Protein AF-A0A5J6PTX8-F1 (afdb_monomer_lite)

pLDDT: mean 70.98, std 15.05, range [33.78, 93.31]

Radius of gyration: 15.82 Å; chains: 1; bounding box: 38×24×43 Å

Sequence (137 aa):
MKTLNKEIWNLMNSYSLRLKKNFEIYSVLPFREEEKSYINNIEYCNQGISIILKEELLNEKDIDLFDITLEYKKHEKNKIYIHEIGILSSDGVVYLEFSELIVLEKEFLRFISLFLDEAIRLYEKNVYLYLKSSLIN

Foldseek 3Di:
DVVVVVLVVVLVVVLLVVCVVVFVWPDKDWPDDFDFDQDPNKTKTKTKIWTWGDDPDDDDDDTKIWMWIWIWIDDPDFKIWTQKTFIAIPVGWTQDMDGGDIDGNVCVSVVSNVRSVNSVVCVVVVNTDPPPPPPPD

Organism: NCBI:txid640030

Secondary structure (DSSP, 8-state):
-HHHHHHHHHHHHHHHHHHHHHS-EEEEEEEEEEEEEEETTEEEEEEEEEEEEE--SSSS--EEEEEEEEEEEEETTTEEEEEEEEEEETT--EEEEEEEEEEEHHHHHHHHHHHHHHHHHHHTTT-----------

Structure (mmCIF, N/CA/C/O backbone):
data_AF-A0A5J6PTX8-F1
#
_entry.id   AF-A0A5J6PTX8-F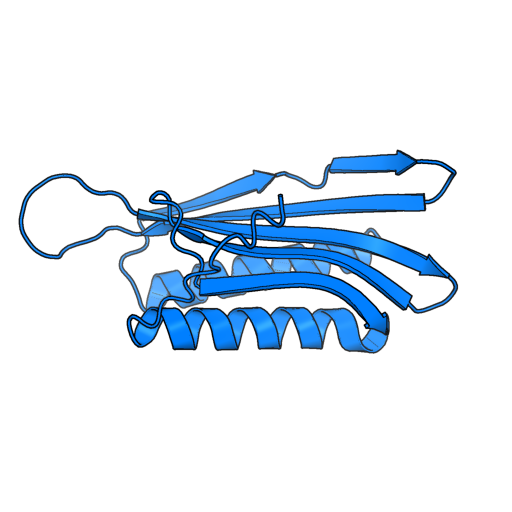1
#
loop_
_atom_site.group_PDB
_atom_site.id
_atom_site.type_symbol
_atom_site.label_atom_id
_atom_site.label_alt_id
_atom_site.label_comp_id
_atom_site.label_asym_id
_atom_site.label_entity_id
_atom_site.label_seq_id
_atom_site.pdbx_PDB_ins_code
_atom_site.Cartn_x
_atom_site.Cartn_y
_atom_site.Cartn_z
_atom_site.occupancy
_atom_site.B_iso_or_equiv
_atom_site.auth_seq_id
_atom_site.auth_comp_id
_atom_site.auth_asym_id
_atom_site.auth_atom_id
_atom_site.pdbx_PDB_model_num
ATOM 1 N N . MET A 1 1 ? 15.335 -1.950 -8.463 1.00 69.00 1 MET A N 1
ATOM 2 C CA . MET A 1 1 ? 14.175 -2.398 -7.669 1.00 69.00 1 MET A CA 1
ATOM 3 C C . MET A 1 1 ? 14.481 -2.551 -6.188 1.00 69.00 1 MET A C 1
ATOM 5 O O . MET A 1 1 ? 13.714 -2.001 -5.427 1.00 69.00 1 MET A O 1
ATOM 9 N N . LYS A 1 2 ? 15.612 -3.134 -5.745 1.00 65.88 2 LYS A N 1
ATOM 10 C CA . LYS A 1 2 ? 15.955 -3.220 -4.299 1.00 65.88 2 LYS A CA 1
ATOM 11 C C . LYS A 1 2 ? 15.762 -1.917 -3.495 1.00 65.88 2 LYS A C 1
ATOM 13 O O . LYS A 1 2 ? 15.187 -1.963 -2.416 1.00 65.88 2 LYS A O 1
ATOM 18 N N . THR A 1 3 ? 16.210 -0.769 -4.015 1.00 81.88 3 THR A N 1
ATOM 19 C CA . THR A 1 3 ? 16.000 0.537 -3.357 1.00 81.88 3 THR A CA 1
ATOM 20 C C . THR A 1 3 ? 14.516 0.892 -3.264 1.00 81.88 3 THR A C 1
ATOM 22 O O . THR A 1 3 ? 14.027 1.149 -2.173 1.00 81.88 3 THR A O 1
ATOM 25 N N . LEU A 1 4 ? 13.795 0.804 -4.384 1.00 81.75 4 LEU A N 1
ATOM 26 C CA . LEU A 1 4 ? 12.368 1.109 -4.463 1.00 81.75 4 LEU A CA 1
ATOM 27 C C . LEU A 1 4 ? 11.522 0.207 -3.549 1.00 81.75 4 LEU A C 1
ATOM 29 O O . LEU A 1 4 ? 10.661 0.682 -2.825 1.00 81.75 4 LEU A O 1
ATOM 33 N N . ASN A 1 5 ? 11.800 -1.092 -3.538 1.00 78.69 5 ASN A N 1
ATOM 34 C CA . ASN A 1 5 ? 11.072 -2.065 -2.728 1.00 78.69 5 ASN A CA 1
ATOM 35 C C . ASN A 1 5 ? 11.267 -1.792 -1.226 1.00 78.69 5 ASN A C 1
ATOM 37 O O . ASN A 1 5 ? 10.334 -1.938 -0.440 1.00 78.69 5 ASN A O 1
ATOM 41 N N . LYS A 1 6 ? 12.465 -1.339 -0.825 1.00 82.62 6 LYS A N 1
ATOM 42 C CA . LYS A 1 6 ? 12.737 -0.878 0.542 1.00 82.62 6 LYS A CA 1
ATOM 43 C C . LYS A 1 6 ? 11.997 0.423 0.867 1.00 82.62 6 LYS A C 1
ATOM 45 O O . LYS A 1 6 ? 11.535 0.593 1.990 1.00 82.62 6 LYS A O 1
ATOM 50 N N . GLU A 1 7 ? 11.893 1.345 -0.088 1.00 87.06 7 GLU A N 1
ATOM 51 C CA . GLU A 1 7 ? 11.143 2.597 0.082 1.00 87.06 7 GLU A CA 1
ATOM 52 C C . GLU A 1 7 ? 9.646 2.339 0.275 1.00 87.06 7 GLU A C 1
ATOM 54 O O . GLU A 1 7 ? 9.054 2.922 1.179 1.00 87.06 7 GLU A O 1
ATOM 59 N N . ILE A 1 8 ? 9.058 1.422 -0.496 1.00 83.75 8 ILE A N 1
ATOM 60 C CA . ILE A 1 8 ? 7.656 1.007 -0.333 1.00 83.75 8 ILE A CA 1
ATOM 61 C C . ILE A 1 8 ? 7.446 0.330 1.019 1.00 83.75 8 ILE A C 1
ATOM 63 O O . ILE A 1 8 ? 6.518 0.691 1.736 1.00 83.75 8 ILE A O 1
ATOM 67 N N . TRP A 1 9 ? 8.340 -0.583 1.411 1.00 79.75 9 TRP A N 1
ATOM 68 C CA . TRP A 1 9 ? 8.279 -1.226 2.722 1.00 79.75 9 TRP A CA 1
ATOM 69 C C . TRP A 1 9 ? 8.295 -0.202 3.864 1.00 79.75 9 TRP A C 1
ATOM 71 O O . TRP A 1 9 ? 7.458 -0.234 4.766 1.00 79.75 9 TRP A O 1
ATOM 81 N N . ASN A 1 10 ? 9.221 0.759 3.804 1.00 84.06 10 ASN A N 1
ATOM 82 C CA . ASN A 1 10 ? 9.295 1.843 4.779 1.00 84.06 10 ASN A CA 1
ATOM 83 C C . ASN A 1 10 ? 8.024 2.702 4.778 1.00 84.06 10 ASN A C 1
ATOM 85 O O . ASN A 1 10 ? 7.555 3.090 5.848 1.00 84.06 10 ASN A O 1
ATOM 89 N N . LEU A 1 11 ? 7.467 2.989 3.597 1.00 86.25 11 LEU A N 1
ATOM 90 C CA . LEU A 1 11 ? 6.225 3.740 3.450 1.00 86.25 11 LEU A CA 1
ATOM 91 C C . LEU A 1 11 ? 5.063 3.000 4.122 1.00 86.25 11 LEU A C 1
ATOM 93 O O . LEU A 1 11 ? 4.464 3.545 5.046 1.00 86.25 11 LEU A O 1
ATOM 97 N N . MET A 1 12 ? 4.798 1.750 3.744 1.00 80.00 12 MET A N 1
ATOM 98 C CA . MET A 1 12 ? 3.741 0.914 4.326 1.00 80.00 12 MET A CA 1
ATOM 99 C C . MET A 1 12 ? 3.881 0.790 5.848 1.00 80.00 12 MET A C 1
ATOM 101 O O . MET A 1 12 ? 2.914 0.982 6.585 1.00 80.00 12 MET A O 1
ATOM 105 N N . ASN A 1 13 ? 5.103 0.578 6.345 1.00 77.06 13 ASN A N 1
ATOM 106 C CA . ASN A 1 13 ? 5.368 0.522 7.780 1.00 77.06 13 ASN A CA 1
ATOM 107 C C . ASN A 1 13 ? 5.144 1.877 8.485 1.00 77.06 13 ASN A C 1
ATOM 109 O O . ASN A 1 13 ? 4.711 1.930 9.631 1.00 77.06 13 ASN A O 1
ATOM 113 N N . SER A 1 14 ? 5.400 3.007 7.821 1.00 80.50 14 SER A N 1
ATOM 114 C CA . SER A 1 14 ? 5.093 4.321 8.405 1.00 80.50 14 SER A CA 1
ATOM 115 C C . SER A 1 14 ? 3.582 4.551 8.542 1.00 80.50 14 SER A C 1
ATOM 117 O O . SER A 1 14 ? 3.127 5.100 9.548 1.00 80.50 14 SER A O 1
ATOM 119 N N . TYR A 1 15 ? 2.796 4.073 7.573 1.00 76.12 15 TYR A N 1
ATOM 120 C CA . TYR A 1 15 ? 1.336 4.141 7.606 1.00 76.12 15 TYR A CA 1
ATOM 121 C C . TYR A 1 15 ? 0.744 3.239 8.684 1.00 76.12 15 TYR A C 1
ATOM 123 O O . TYR A 1 15 ? -0.161 3.664 9.399 1.00 76.12 15 TYR A O 1
ATOM 131 N N . SER A 1 16 ? 1.308 2.049 8.877 1.00 70.81 16 SER A N 1
ATOM 132 C CA . SER A 1 16 ? 0.901 1.152 9.956 1.00 70.81 16 SER A CA 1
ATOM 133 C C . SER A 1 16 ? 1.126 1.784 11.342 1.00 70.81 16 SER A C 1
ATOM 135 O O . SER A 1 16 ? 0.244 1.746 12.200 1.00 70.81 16 SER A O 1
ATOM 137 N N . LEU A 1 17 ? 2.255 2.477 11.545 1.00 70.56 17 LEU A N 1
ATOM 138 C CA . LEU A 1 17 ? 2.533 3.232 12.772 1.00 70.56 17 LEU A CA 1
ATOM 139 C C . LEU A 1 17 ? 1.605 4.443 12.952 1.00 70.56 17 LEU A C 1
ATOM 141 O O . LEU A 1 17 ? 1.206 4.748 14.076 1.00 70.56 17 LEU A O 1
ATOM 145 N N . ARG A 1 18 ? 1.253 5.141 11.865 1.00 72.69 18 ARG A N 1
ATOM 146 C CA . ARG A 1 18 ? 0.297 6.260 11.901 1.00 72.69 18 ARG A CA 1
ATOM 147 C C . ARG A 1 18 ? -1.094 5.777 12.294 1.00 72.69 18 ARG A C 1
ATOM 149 O O . ARG A 1 18 ? -1.707 6.369 13.179 1.00 72.69 18 ARG A O 1
ATOM 156 N N . LEU A 1 19 ? -1.551 4.689 11.683 1.00 67.56 19 LEU A N 1
ATOM 157 C CA . LEU A 1 19 ? -2.791 4.024 12.053 1.00 67.56 19 LEU A CA 1
ATOM 158 C C . LEU A 1 19 ? -2.740 3.601 13.531 1.00 67.56 19 LEU A C 1
ATOM 160 O O . LEU A 1 19 ? -3.678 3.873 14.269 1.00 67.56 19 LEU A O 1
ATOM 164 N N . LYS A 1 20 ? -1.599 3.093 14.021 1.00 63.75 20 LYS A N 1
ATOM 165 C CA . LYS A 1 20 ? -1.416 2.703 15.433 1.00 63.75 20 LYS A CA 1
ATOM 166 C C . LYS A 1 20 ? -1.562 3.846 16.429 1.00 63.75 20 LYS A C 1
ATOM 168 O O . LYS A 1 20 ? -1.891 3.618 17.587 1.00 63.75 20 LYS A O 1
ATOM 173 N N . LYS A 1 21 ? -1.287 5.077 16.009 1.00 63.31 21 LYS A N 1
ATOM 174 C CA . LYS A 1 21 ? -1.452 6.253 16.865 1.00 63.31 21 LYS A CA 1
ATOM 175 C C . LYS A 1 21 ? -2.913 6.702 16.961 1.00 63.31 21 LYS A C 1
ATOM 177 O O . LYS A 1 21 ? -3.294 7.278 17.975 1.00 63.31 21 LYS A O 1
ATOM 182 N N . ASN A 1 22 ? -3.690 6.473 15.904 1.00 58.72 22 ASN A N 1
ATOM 183 C CA . ASN A 1 22 ? -5.065 6.955 15.778 1.00 58.72 22 ASN A CA 1
ATOM 184 C C . ASN A 1 22 ? -6.108 5.886 16.150 1.00 58.72 22 ASN A C 1
ATOM 186 O O . ASN A 1 22 ? -7.231 6.239 16.493 1.00 58.72 22 ASN A O 1
ATOM 190 N N . PHE A 1 23 ? -5.723 4.610 16.109 1.00 59.41 23 PHE A N 1
ATOM 191 C CA . PHE A 1 23 ? -6.554 3.443 16.401 1.00 59.41 23 PHE A CA 1
ATOM 192 C C . PHE A 1 23 ? -5.854 2.543 17.427 1.00 59.41 23 PHE A C 1
ATOM 194 O O . PHE A 1 23 ? -4.623 2.520 17.493 1.00 59.41 23 PHE A O 1
ATOM 201 N N . GLU A 1 24 ? -6.603 1.763 18.211 1.00 56.50 24 GLU A N 1
ATOM 202 C CA . GLU A 1 24 ? -6.011 0.724 19.064 1.00 56.50 24 GLU A CA 1
ATOM 203 C C . GLU A 1 24 ? -5.498 -0.440 18.198 1.00 56.50 24 GLU A C 1
ATOM 205 O O . GLU A 1 24 ? -6.176 -1.440 17.983 1.00 56.50 24 GLU A O 1
ATOM 210 N N . ILE A 1 25 ? -4.288 -0.309 17.653 1.00 59.84 25 ILE A N 1
ATOM 211 C CA . ILE A 1 25 ? -3.675 -1.345 16.807 1.00 59.84 25 ILE A CA 1
ATOM 212 C C . ILE A 1 25 ? -2.880 -2.312 17.654 1.00 59.84 25 ILE A C 1
ATOM 214 O O . ILE A 1 25 ? -1.906 -1.933 18.316 1.00 59.84 25 ILE A O 1
ATOM 218 N N . TYR A 1 26 ? -3.271 -3.579 17.570 1.00 58.09 26 TYR A N 1
ATOM 219 C CA . TYR A 1 26 ? -2.659 -4.668 18.310 1.00 58.09 26 TYR A CA 1
ATOM 220 C C . TYR A 1 26 ? -1.296 -5.041 17.721 1.00 58.09 26 TYR A C 1
ATOM 222 O O . TYR A 1 26 ? -0.286 -5.075 18.429 1.00 58.09 26 TYR A O 1
ATOM 230 N N . SER A 1 27 ? -1.233 -5.250 16.405 1.00 61.09 27 SER A N 1
ATOM 231 C CA . SER A 1 27 ? 0.006 -5.624 15.720 1.00 61.09 27 SER A CA 1
ATOM 232 C C . SER A 1 27 ? -0.016 -5.280 14.237 1.00 61.09 27 SER A C 1
ATOM 234 O O . SER A 1 27 ? -1.071 -5.166 13.625 1.00 61.09 27 SER A O 1
ATOM 236 N N . VAL A 1 28 ? 1.175 -5.164 13.655 1.00 63.22 28 VAL A N 1
ATOM 237 C CA . VAL A 1 28 ? 1.386 -5.050 12.210 1.00 63.22 28 VAL A CA 1
ATOM 238 C C . VAL A 1 28 ? 2.301 -6.196 11.822 1.00 63.22 28 VAL A C 1
ATOM 240 O O . VAL A 1 28 ? 3.361 -6.357 12.432 1.00 63.22 28 VAL A O 1
ATOM 243 N N . LEU A 1 29 ? 1.892 -6.995 10.846 1.00 64.94 29 LEU A N 1
ATOM 244 C CA . LEU A 1 29 ? 2.624 -8.175 10.409 1.00 64.94 29 LEU A CA 1
AT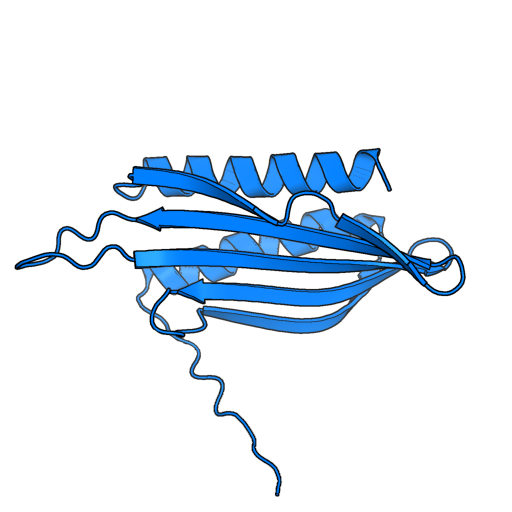OM 245 C C . LEU A 1 29 ? 2.886 -8.083 8.899 1.00 64.94 29 LEU A C 1
ATOM 247 O O . LEU A 1 29 ? 1.954 -7.801 8.146 1.00 64.94 29 LEU A O 1
ATOM 251 N N . PRO A 1 30 ? 4.120 -8.325 8.417 1.00 60.84 30 PRO A N 1
ATOM 252 C CA . PRO A 1 30 ? 4.287 -8.731 7.026 1.00 60.84 30 PRO A CA 1
ATOM 253 C C . PRO A 1 30 ? 3.472 -10.001 6.799 1.00 60.84 30 PRO A C 1
ATOM 255 O O . PRO A 1 30 ? 3.641 -10.960 7.551 1.00 60.84 30 PRO A O 1
ATOM 258 N N . PHE A 1 31 ? 2.646 -10.039 5.757 1.00 61.50 31 PHE A N 1
ATOM 259 C CA . PHE A 1 31 ? 2.011 -11.297 5.337 1.00 61.50 31 PHE A CA 1
ATOM 260 C C . PHE A 1 31 ? 2.484 -11.770 3.960 1.00 61.50 31 PHE A C 1
ATOM 262 O O . PHE A 1 31 ? 2.354 -12.948 3.639 1.00 61.50 31 PHE A O 1
ATOM 269 N N . ARG A 1 32 ? 3.108 -10.882 3.174 1.00 59.19 32 ARG A N 1
ATOM 270 C CA . ARG A 1 32 ? 3.876 -11.221 1.971 1.00 59.19 32 ARG A CA 1
ATOM 271 C C . ARG A 1 32 ? 5.194 -10.457 2.009 1.00 59.19 32 ARG A C 1
ATOM 273 O O . ARG A 1 32 ? 5.250 -9.276 1.664 1.00 59.19 32 ARG A O 1
ATOM 280 N N . GLU A 1 33 ? 6.243 -11.116 2.505 1.00 54.91 33 GLU A N 1
ATOM 281 C CA . GLU A 1 33 ? 7.610 -10.640 2.282 1.00 54.91 33 GLU A CA 1
ATOM 282 C C . GLU A 1 33 ? 7.893 -10.586 0.776 1.00 54.91 33 GLU A C 1
ATOM 284 O O . GLU A 1 33 ? 7.220 -11.253 -0.002 1.00 54.91 33 GLU A O 1
ATOM 289 N N . GLU A 1 34 ? 8.874 -9.767 0.390 1.00 58.38 34 GLU A N 1
ATOM 290 C CA . GLU A 1 34 ? 9.297 -9.468 -0.983 1.00 58.38 34 GLU A CA 1
ATOM 291 C C . GLU A 1 34 ? 9.537 -10.748 -1.820 1.00 58.38 34 GLU A C 1
ATOM 293 O O . GLU A 1 34 ? 10.675 -11.177 -2.019 1.00 58.38 34 GLU A O 1
ATOM 298 N N . GLU A 1 35 ? 8.474 -11.367 -2.339 1.00 57.97 35 GLU A N 1
ATOM 299 C CA . GLU A 1 35 ? 8.578 -12.520 -3.224 1.00 57.97 35 GLU A CA 1
ATOM 300 C C . GLU A 1 35 ? 8.940 -12.006 -4.612 1.00 57.97 35 GLU A C 1
ATOM 302 O O . GLU A 1 35 ? 8.128 -11.434 -5.343 1.00 57.97 35 GLU A O 1
ATOM 307 N N . LYS A 1 36 ? 10.218 -12.171 -4.956 1.00 62.47 36 LYS A N 1
ATOM 308 C CA . LYS A 1 36 ? 10.721 -11.867 -6.292 1.00 62.47 36 LYS A CA 1
ATOM 309 C C . LYS A 1 36 ? 10.495 -13.071 -7.170 1.00 62.47 36 LYS A C 1
ATOM 311 O O . LYS A 1 36 ? 11.262 -14.031 -7.112 1.00 62.47 36 LYS A O 1
ATOM 316 N N . SER A 1 37 ? 9.491 -12.991 -8.027 1.00 62.31 37 SER A N 1
ATOM 317 C CA . SER A 1 37 ? 9.401 -13.897 -9.162 1.00 62.31 37 SER A CA 1
ATOM 318 C C . SER A 1 37 ? 9.953 -13.210 -10.411 1.00 62.31 37 SER A C 1
ATOM 320 O O . SER A 1 37 ? 9.773 -12.011 -10.642 1.00 62.31 37 SER A O 1
ATOM 322 N N . TYR A 1 38 ? 10.693 -13.979 -11.206 1.00 65.50 38 TYR A N 1
ATOM 323 C CA . TYR A 1 38 ? 11.169 -13.553 -12.515 1.00 65.50 38 TYR A CA 1
ATOM 324 C C . TYR A 1 38 ? 10.421 -14.361 -13.565 1.00 65.50 38 TYR A C 1
ATOM 326 O O . TYR A 1 38 ? 10.692 -15.546 -13.746 1.00 65.50 38 TYR A O 1
ATOM 334 N N . ILE A 1 39 ? 9.491 -13.723 -14.271 1.00 64.19 39 ILE A N 1
ATOM 335 C CA . ILE A 1 39 ? 8.818 -14.326 -15.426 1.00 64.19 39 ILE A CA 1
ATOM 336 C C . ILE A 1 39 ? 9.309 -13.569 -16.658 1.00 64.19 39 ILE A C 1
ATOM 338 O O . ILE A 1 39 ? 9.132 -12.357 -16.752 1.00 64.19 39 ILE A O 1
ATOM 342 N N . ASN A 1 40 ? 9.960 -14.262 -17.597 1.00 59.50 40 ASN A N 1
ATOM 343 C CA . ASN A 1 40 ? 10.485 -13.676 -18.841 1.00 59.50 40 ASN A CA 1
ATOM 344 C C . ASN A 1 40 ? 11.409 -12.449 -18.633 1.00 59.50 40 ASN A C 1
ATOM 346 O O . ASN A 1 40 ? 11.286 -11.458 -19.348 1.00 59.50 40 ASN A O 1
ATOM 350 N N . ASN A 1 41 ? 12.333 -12.497 -17.661 1.00 65.69 41 ASN A N 1
ATOM 351 C CA . ASN A 1 41 ? 13.225 -11.384 -17.263 1.00 65.69 41 ASN A CA 1
ATOM 352 C C . ASN A 1 41 ? 12.518 -10.128 -16.718 1.00 65.69 41 ASN A C 1
ATOM 354 O O . ASN A 1 41 ? 13.146 -9.077 -16.578 1.00 65.69 41 ASN A O 1
ATOM 358 N N . ILE A 1 42 ? 11.233 -10.227 -16.385 1.00 69.00 42 ILE A N 1
ATOM 359 C CA . ILE A 1 42 ? 10.485 -9.174 -15.704 1.00 69.00 42 ILE A CA 1
ATOM 360 C C . ILE A 1 42 ? 10.496 -9.499 -14.210 1.00 69.00 42 ILE A C 1
ATOM 362 O O . ILE A 1 42 ? 10.079 -10.586 -13.817 1.00 69.00 42 ILE A O 1
ATOM 366 N N . GLU A 1 43 ? 11.006 -8.575 -13.395 1.00 72.88 43 GLU A N 1
ATOM 367 C CA . GLU A 1 43 ? 10.974 -8.678 -11.931 1.00 72.88 43 GLU A CA 1
ATOM 368 C C . GLU A 1 43 ? 9.568 -8.271 -11.461 1.00 72.88 43 GLU A C 1
ATOM 370 O O . GLU A 1 43 ? 9.136 -7.130 -11.672 1.00 72.88 43 GLU A O 1
ATOM 375 N N . TYR A 1 44 ? 8.854 -9.229 -10.873 1.00 73.81 44 TYR A N 1
ATOM 376 C CA . TYR A 1 44 ? 7.585 -9.024 -10.183 1.00 73.81 44 TYR A CA 1
ATOM 377 C C . TYR A 1 44 ? 7.863 -8.857 -8.693 1.00 73.81 44 TYR A C 1
ATOM 379 O O . TYR A 1 44 ? 8.691 -9.569 -8.120 1.00 73.81 44 TYR A O 1
ATOM 387 N N . CYS A 1 45 ? 7.163 -7.912 -8.081 1.00 77.94 45 CYS A N 1
ATOM 388 C CA . CYS A 1 45 ? 7.185 -7.670 -6.652 1.00 77.94 45 CYS A CA 1
ATOM 389 C C . CYS A 1 45 ? 5.774 -7.809 -6.106 1.00 77.94 45 CYS A C 1
ATOM 391 O O . CYS A 1 45 ? 4.874 -7.088 -6.537 1.00 77.94 45 CYS A O 1
ATOM 393 N N . ASN A 1 46 ? 5.623 -8.674 -5.111 1.00 75.31 46 ASN A N 1
ATOM 394 C CA . ASN A 1 46 ? 4.462 -8.684 -4.240 1.00 75.31 46 ASN A CA 1
ATOM 395 C C . ASN A 1 46 ? 4.902 -8.184 -2.862 1.00 75.31 46 ASN A C 1
ATOM 397 O O . ASN A 1 46 ? 5.899 -8.660 -2.314 1.00 75.31 46 ASN A O 1
ATOM 401 N N . GLN A 1 47 ? 4.214 -7.176 -2.341 1.00 77.94 47 GLN A N 1
ATOM 402 C CA . GLN A 1 47 ? 4.412 -6.678 -0.988 1.00 77.94 47 GLN A CA 1
ATOM 403 C C . GLN A 1 47 ? 3.054 -6.531 -0.321 1.00 77.94 47 GLN A C 1
ATOM 405 O O . GLN A 1 47 ? 2.105 -6.039 -0.929 1.00 77.94 47 GLN A O 1
ATOM 410 N N . GLY A 1 48 ? 2.976 -6.928 0.945 1.00 75.06 48 GLY A N 1
ATOM 411 C CA . GLY A 1 48 ? 1.765 -6.734 1.724 1.00 75.06 48 GLY A CA 1
ATOM 412 C C . GLY A 1 48 ? 2.035 -6.613 3.212 1.00 75.06 48 GLY A C 1
ATOM 413 O O . GLY A 1 48 ? 2.917 -7.285 3.760 1.00 75.06 48 GLY A O 1
ATOM 414 N N . ILE A 1 49 ? 1.255 -5.753 3.863 1.00 70.44 49 ILE A N 1
ATOM 415 C CA . ILE A 1 49 ? 1.210 -5.648 5.321 1.00 70.44 49 ILE A CA 1
ATOM 416 C C . ILE A 1 49 ? -0.209 -5.913 5.808 1.00 70.44 49 ILE A C 1
ATOM 418 O O . ILE A 1 49 ? -1.170 -5.409 5.234 1.00 70.44 49 ILE A O 1
ATOM 422 N N . SER A 1 50 ? -0.312 -6.691 6.875 1.00 71.50 50 SER A N 1
ATOM 423 C CA . SER A 1 50 ? -1.546 -6.918 7.608 1.00 71.50 50 SER A CA 1
ATOM 424 C C . SER A 1 50 ? -1.504 -6.081 8.872 1.00 71.50 50 SER A C 1
ATOM 426 O O . SER A 1 50 ? -0.518 -6.087 9.618 1.00 71.50 50 SER A O 1
ATOM 428 N N . ILE A 1 51 ? -2.574 -5.352 9.126 1.00 67.75 51 ILE A N 1
ATOM 429 C CA . ILE A 1 51 ? -2.740 -4.488 10.280 1.00 67.75 51 ILE A CA 1
ATOM 430 C C . ILE A 1 51 ? -3.879 -5.068 11.108 1.00 67.75 51 ILE A C 1
ATOM 432 O O . ILE A 1 51 ? -5.005 -5.162 10.645 1.00 67.75 51 ILE A O 1
ATOM 436 N N . ILE A 1 52 ? -3.577 -5.460 12.340 1.00 64.62 52 ILE A N 1
ATOM 437 C CA . ILE A 1 52 ? -4.554 -6.033 13.261 1.00 64.62 52 ILE A CA 1
ATOM 438 C C . ILE A 1 52 ? -5.094 -4.910 14.142 1.00 64.62 52 ILE A C 1
ATOM 440 O O . ILE A 1 52 ? -4.368 -4.400 15.006 1.00 64.62 52 ILE A O 1
ATOM 444 N N . LEU A 1 53 ? -6.348 -4.521 13.920 1.00 61.88 53 LEU A N 1
ATOM 445 C CA . LEU A 1 53 ? -7.045 -3.551 14.759 1.00 61.88 53 LEU A CA 1
ATOM 446 C C . LEU A 1 53 ? -7.751 -4.275 15.907 1.00 61.88 53 LEU A C 1
ATOM 448 O O . LEU A 1 53 ? -8.277 -5.375 15.750 1.00 61.88 53 LEU A O 1
ATOM 452 N N . LYS A 1 54 ? -7.749 -3.657 17.086 1.00 54.50 54 LYS A N 1
ATOM 453 C CA . LYS A 1 54 ? -8.603 -4.069 18.192 1.00 54.50 54 LYS A CA 1
ATOM 454 C C . LYS A 1 54 ? -9.899 -3.277 18.075 1.00 54.50 54 LYS A C 1
ATOM 456 O O . LYS A 1 54 ? -9.907 -2.069 18.306 1.00 54.50 54 LYS A O 1
ATOM 461 N N . GLU A 1 55 ? -10.978 -3.945 17.693 1.00 50.06 55 GLU A N 1
ATOM 462 C CA . GLU A 1 55 ? -12.302 -3.341 17.722 1.00 50.06 55 GLU A CA 1
ATOM 463 C C . GLU A 1 55 ? -12.791 -3.324 19.182 1.00 50.06 55 GLU A C 1
ATOM 465 O O . GLU A 1 55 ? -13.099 -4.356 19.777 1.00 50.06 55 GLU A O 1
ATOM 470 N N . GLU A 1 56 ? -12.811 -2.153 19.822 1.00 43.44 56 GLU A N 1
ATOM 471 C CA . GLU A 1 56 ? -13.573 -1.949 21.060 1.00 43.44 56 GLU A CA 1
ATOM 472 C C . GLU A 1 56 ? -14.877 -1.221 20.734 1.00 43.44 56 GLU A C 1
ATOM 474 O O . GLU A 1 56 ? -15.057 -0.058 21.082 1.00 43.44 56 GLU A O 1
ATOM 479 N N . LEU A 1 57 ? -15.814 -1.902 20.077 1.00 39.31 57 LEU A N 1
ATOM 480 C CA . LEU A 1 57 ? -17.196 -1.437 19.985 1.00 39.31 57 LEU A CA 1
ATOM 481 C C . LEU A 1 57 ? -18.153 -2.603 20.257 1.00 39.31 57 LEU A C 1
ATOM 483 O O . LEU A 1 57 ? -18.677 -3.240 19.362 1.00 39.31 57 LEU A O 1
ATOM 487 N N . LEU A 1 58 ? -18.410 -2.799 21.556 1.00 37.25 58 LEU A N 1
ATOM 488 C CA . LEU A 1 58 ? -19.567 -3.504 22.121 1.00 37.25 58 LEU A CA 1
ATOM 489 C C . LEU A 1 58 ? -19.661 -5.012 21.809 1.00 37.25 58 LEU A C 1
ATOM 491 O O . LEU A 1 58 ? -20.301 -5.435 20.858 1.00 37.25 58 LEU A O 1
ATOM 495 N N . ASN A 1 59 ? -19.185 -5.797 22.780 1.00 38.50 59 ASN A N 1
ATOM 496 C CA . ASN A 1 59 ? -19.443 -7.227 22.989 1.00 38.50 59 ASN A CA 1
ATOM 497 C C . ASN A 1 59 ? -18.735 -8.214 22.040 1.00 38.50 59 ASN A C 1
ATOM 499 O O . ASN A 1 59 ? -19.235 -8.573 20.989 1.00 38.50 59 ASN A O 1
ATOM 503 N N . GLU A 1 60 ? -17.640 -8.769 22.570 1.00 41.19 60 GLU A N 1
ATOM 504 C CA . GLU A 1 60 ? -17.112 -10.115 22.300 1.00 41.19 60 GLU A CA 1
ATOM 505 C C . GLU A 1 60 ? -16.573 -10.432 20.884 1.00 41.19 60 GLU A C 1
ATOM 507 O O . GLU A 1 60 ? -17.253 -11.016 20.057 1.00 41.19 60 GLU A O 1
ATOM 512 N N . LYS A 1 61 ? -15.242 -10.282 20.752 1.00 44.47 61 LYS A N 1
ATOM 513 C CA . LYS A 1 61 ? -14.324 -11.146 19.971 1.00 44.47 61 LYS A CA 1
ATOM 514 C C . LYS A 1 61 ? -14.176 -10.970 18.451 1.00 44.47 61 LYS A C 1
ATOM 516 O O . LYS A 1 61 ? -13.662 -11.902 17.836 1.00 44.47 61 LYS A O 1
ATOM 521 N N . ASP A 1 62 ? -14.415 -9.800 17.879 1.00 49.84 62 ASP A N 1
ATOM 522 C CA . ASP A 1 62 ? -13.986 -9.566 16.495 1.00 49.84 62 ASP A CA 1
ATOM 523 C C . ASP A 1 62 ? -12.666 -8.777 16.446 1.00 49.84 62 ASP A C 1
ATOM 525 O O . ASP A 1 62 ? -12.503 -7.687 16.994 1.00 49.84 62 ASP A O 1
ATOM 529 N N . ILE A 1 63 ? -11.644 -9.441 15.903 1.00 51.78 63 ILE A N 1
ATOM 530 C CA . ILE A 1 63 ? -10.363 -8.840 15.545 1.00 51.78 63 ILE A CA 1
ATOM 531 C C . ILE A 1 63 ? -10.474 -8.531 14.060 1.00 51.78 63 ILE A C 1
ATOM 533 O O . ILE A 1 63 ? -10.464 -9.465 13.256 1.00 51.78 63 ILE A O 1
ATOM 537 N N . ASP A 1 64 ? -10.522 -7.253 13.701 1.00 58.00 64 ASP A N 1
ATOM 538 C CA . ASP A 1 64 ? -10.469 -6.870 12.298 1.00 58.00 64 ASP A CA 1
ATOM 539 C C . ASP A 1 64 ? -9.026 -6.871 11.791 1.00 58.00 64 ASP A C 1
ATOM 541 O O . ASP A 1 64 ? -8.134 -6.178 12.303 1.00 58.00 64 ASP A O 1
ATOM 545 N N . LEU A 1 65 ? -8.797 -7.674 10.754 1.00 62.28 65 LEU A N 1
ATOM 546 C CA . LEU A 1 65 ? -7.562 -7.699 9.986 1.00 62.28 65 LEU A CA 1
ATOM 547 C C . LEU A 1 65 ? -7.717 -6.775 8.784 1.00 62.28 65 LEU A C 1
ATOM 549 O O . LEU A 1 65 ? -8.608 -6.989 7.976 1.00 62.28 65 LEU A O 1
ATOM 553 N N . PHE A 1 66 ? -6.832 -5.799 8.635 1.00 72.69 66 PHE A N 1
ATOM 554 C CA . PHE A 1 66 ? -6.745 -4.947 7.454 1.00 72.69 66 PHE A CA 1
ATOM 555 C C . PHE A 1 66 ? -5.520 -5.328 6.647 1.00 72.69 66 PHE A C 1
ATOM 557 O O . PHE A 1 66 ? -4.390 -5.095 7.078 1.00 72.69 66 PHE A O 1
ATOM 564 N N . ASP A 1 67 ? -5.738 -5.860 5.459 1.00 76.00 67 ASP A N 1
ATOM 565 C CA . ASP A 1 67 ? -4.674 -6.197 4.536 1.00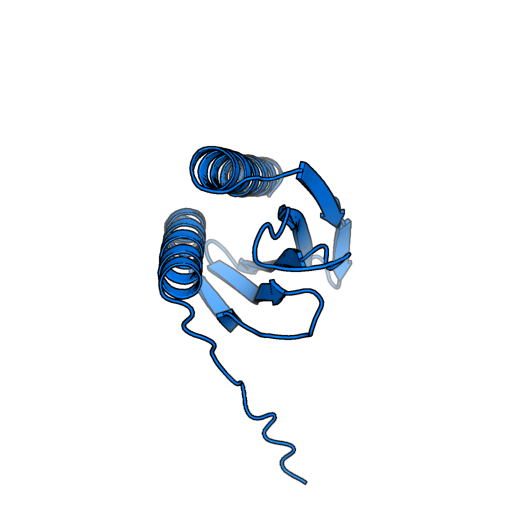 76.00 67 ASP A CA 1
ATOM 566 C C . ASP A 1 67 ? -4.486 -5.069 3.530 1.00 76.00 67 ASP A C 1
ATOM 568 O O . ASP A 1 67 ? -5.427 -4.600 2.892 1.00 76.00 67 ASP A O 1
ATOM 572 N N . ILE A 1 68 ? -3.236 -4.635 3.390 1.00 79.25 68 ILE A N 1
ATOM 573 C CA . ILE A 1 68 ? -2.792 -3.738 2.331 1.00 79.25 68 ILE A CA 1
ATOM 574 C C . ILE A 1 68 ? -1.983 -4.585 1.357 1.00 79.25 68 ILE A C 1
ATOM 576 O O . ILE A 1 68 ? -0.889 -5.039 1.704 1.00 79.25 68 ILE A O 1
ATOM 580 N N . THR A 1 69 ? -2.512 -4.793 0.153 1.00 82.38 69 THR A N 1
ATOM 581 C CA . THR A 1 69 ? -1.854 -5.536 -0.930 1.00 82.38 69 THR A CA 1
ATOM 582 C C . THR A 1 69 ? -1.239 -4.572 -1.935 1.00 82.38 69 THR A C 1
ATOM 584 O O . THR A 1 69 ? -1.803 -3.522 -2.246 1.00 82.38 69 THR A O 1
ATOM 587 N N . LEU A 1 70 ? -0.062 -4.914 -2.458 1.00 84.94 70 LEU A N 1
ATOM 588 C CA . LEU A 1 70 ? 0.539 -4.240 -3.600 1.00 84.94 70 LEU A CA 1
ATOM 589 C C . LEU A 1 70 ? 1.325 -5.242 -4.446 1.00 84.94 70 LEU A C 1
ATOM 591 O O . LEU A 1 70 ? 2.384 -5.733 -4.049 1.00 84.94 70 LEU A O 1
ATOM 595 N N . GLU A 1 71 ? 0.852 -5.463 -5.664 1.00 87.25 71 GLU A N 1
ATOM 596 C CA . GLU A 1 71 ? 1.536 -6.244 -6.682 1.00 87.25 71 GLU A CA 1
ATOM 597 C C . GLU A 1 71 ? 1.921 -5.352 -7.861 1.00 87.25 71 GLU A C 1
ATOM 599 O O . GLU A 1 71 ? 1.090 -4.665 -8.456 1.00 87.25 71 GLU A O 1
ATOM 604 N N . TYR A 1 72 ? 3.203 -5.346 -8.223 1.00 87.38 72 TYR A N 1
ATOM 605 C CA . TYR A 1 72 ? 3.711 -4.510 -9.306 1.00 87.38 72 TYR A CA 1
ATOM 606 C C . TYR A 1 72 ? 4.938 -5.113 -9.981 1.00 87.38 72 TYR A C 1
ATOM 608 O O . TYR A 1 72 ? 5.664 -5.937 -9.429 1.00 87.38 72 TYR A O 1
ATOM 616 N N . LYS A 1 73 ? 5.213 -4.642 -11.194 1.00 86.44 73 LYS A N 1
ATOM 617 C CA . LYS A 1 73 ? 6.406 -4.987 -11.963 1.00 86.44 73 LYS A CA 1
ATOM 618 C C . LYS A 1 73 ? 6.984 -3.761 -12.642 1.00 86.44 73 LYS A C 1
ATOM 620 O O . LYS A 1 73 ? 6.264 -2.847 -13.059 1.00 86.44 73 LYS A O 1
ATOM 625 N N . LYS A 1 74 ? 8.306 -3.744 -12.801 1.00 83.31 74 LYS A N 1
ATOM 626 C CA . LYS A 1 74 ? 8.956 -2.703 -13.599 1.00 83.31 74 LYS A CA 1
ATOM 627 C C . LYS A 1 74 ? 8.668 -2.951 -15.080 1.00 83.31 74 LYS A C 1
ATOM 629 O O . LYS A 1 74 ? 8.955 -4.022 -15.605 1.00 83.31 74 LYS A O 1
ATOM 634 N N . HIS A 1 75 ? 8.108 -1.947 -15.745 1.00 77.69 75 HIS A N 1
ATOM 635 C CA . HIS A 1 75 ? 7.732 -1.990 -17.152 1.00 77.69 75 HIS A CA 1
ATOM 636 C C . HIS A 1 75 ? 8.575 -0.973 -17.932 1.00 77.69 75 HIS A C 1
ATOM 638 O O . HIS A 1 75 ? 8.410 0.229 -17.760 1.00 77.69 75 HIS A O 1
ATOM 644 N N . GLU A 1 76 ? 9.460 -1.429 -18.822 1.00 75.62 76 GLU A N 1
ATOM 645 C CA . GLU A 1 76 ? 10.333 -0.560 -19.638 1.00 75.62 76 GLU A CA 1
ATOM 646 C C . GLU A 1 76 ? 11.124 0.508 -18.826 1.00 75.62 76 GLU A C 1
ATOM 648 O O . GLU A 1 76 ? 11.145 0.530 -17.592 1.00 75.62 76 GLU A O 1
ATOM 653 N N . LYS A 1 77 ? 11.872 1.388 -19.508 1.00 73.44 77 LYS A N 1
ATOM 654 C CA . LYS A 1 77 ? 12.691 2.426 -18.858 1.00 73.44 77 LYS A CA 1
ATOM 655 C C . LYS A 1 77 ? 11.800 3.555 -18.324 1.00 73.44 77 LYS A C 1
ATOM 657 O O . LYS A 1 77 ? 11.614 4.550 -19.019 1.00 73.44 77 LYS A O 1
ATOM 662 N N . ASN A 1 78 ? 11.310 3.394 -17.090 1.00 84.50 78 ASN A N 1
ATOM 663 C CA . ASN A 1 78 ? 10.672 4.394 -16.204 1.00 84.50 78 ASN A CA 1
ATOM 664 C C . ASN A 1 78 ? 9.155 4.256 -16.007 1.00 84.50 78 ASN A C 1
ATOM 666 O O . ASN A 1 78 ? 8.524 5.212 -15.545 1.00 84.50 78 ASN A O 1
ATOM 670 N N . LYS A 1 79 ? 8.550 3.110 -16.329 1.00 88.31 79 LYS A N 1
ATOM 671 C CA . LYS A 1 79 ? 7.160 2.833 -15.950 1.00 88.31 79 LYS A CA 1
ATOM 672 C C . LYS A 1 79 ? 7.107 1.680 -14.958 1.00 88.31 79 LYS A C 1
ATOM 674 O O . LYS A 1 79 ? 7.954 0.787 -14.941 1.00 88.31 79 LYS A O 1
ATOM 679 N N . ILE A 1 80 ? 6.096 1.723 -14.114 1.00 88.69 80 ILE A N 1
ATOM 680 C CA . ILE A 1 80 ? 5.749 0.667 -13.182 1.00 88.69 80 ILE A CA 1
ATOM 681 C C . ILE A 1 80 ? 4.321 0.278 -13.502 1.00 88.69 80 ILE A C 1
ATOM 683 O O . ILE A 1 80 ? 3.441 1.132 -13.578 1.00 88.69 80 ILE A O 1
ATOM 687 N N . TYR A 1 81 ? 4.130 -1.008 -13.752 1.00 89.44 81 TYR A N 1
ATOM 688 C CA . TYR A 1 81 ? 2.815 -1.591 -13.919 1.00 89.44 81 TYR A CA 1
ATOM 689 C C . TYR A 1 81 ? 2.398 -2.173 -12.574 1.00 89.44 81 TYR A C 1
ATOM 691 O O . TYR A 1 81 ? 3.067 -3.070 -12.065 1.00 89.44 81 TYR A O 1
ATOM 699 N N . ILE A 1 82 ? 1.334 -1.633 -12.002 1.00 88.81 82 ILE A N 1
ATOM 700 C CA . ILE A 1 82 ? 0.688 -2.126 -10.793 1.00 88.81 82 ILE A CA 1
ATOM 701 C C . ILE A 1 82 ? -0.359 -3.131 -11.256 1.00 88.81 82 ILE A C 1
ATOM 703 O O . ILE A 1 82 ? -1.295 -2.765 -11.967 1.00 88.81 82 ILE A O 1
ATOM 707 N N . HIS A 1 83 ? -0.157 -4.395 -10.905 1.00 86.19 83 HIS A N 1
ATOM 708 C CA . HIS A 1 83 ? -1.135 -5.438 -11.169 1.00 86.19 83 HIS A CA 1
ATOM 709 C C . HIS A 1 83 ? -2.3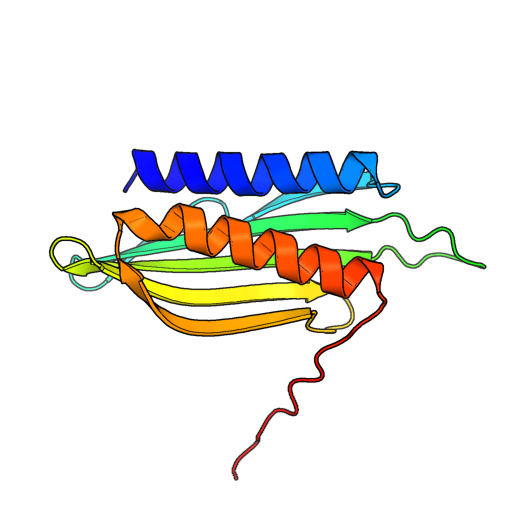45 -5.262 -10.257 1.00 86.19 83 HIS A C 1
ATOM 711 O O . HIS A 1 83 ? -3.461 -5.212 -10.761 1.00 86.19 83 HIS A O 1
ATOM 717 N N . GLU A 1 84 ? -2.092 -5.056 -8.964 1.00 85.19 84 GLU A N 1
ATOM 718 C CA . GLU A 1 84 ? -3.108 -4.900 -7.927 1.00 85.19 84 GLU A CA 1
ATOM 719 C C . GLU A 1 84 ? -2.584 -3.968 -6.826 1.00 85.19 84 GLU A C 1
ATOM 721 O O . GLU A 1 84 ? -1.407 -4.017 -6.458 1.00 85.19 84 GLU A O 1
ATOM 726 N N . ILE A 1 85 ? -3.448 -3.113 -6.292 1.00 85.06 85 ILE A N 1
ATOM 727 C CA . ILE A 1 85 ? -3.242 -2.437 -5.013 1.00 85.06 85 ILE A CA 1
ATOM 728 C C . ILE A 1 85 ? -4.584 -2.338 -4.296 1.00 85.06 85 ILE A C 1
ATOM 730 O O . ILE A 1 85 ? -5.542 -1.820 -4.870 1.00 85.06 85 ILE A O 1
ATOM 734 N N . GLY A 1 86 ? -4.651 -2.825 -3.060 1.00 82.75 86 GLY A N 1
ATOM 735 C CA . GLY A 1 86 ? -5.904 -2.971 -2.325 1.00 82.75 86 GLY A CA 1
ATOM 736 C C . GLY A 1 86 ? -5.766 -2.668 -0.838 1.00 82.75 86 GLY A C 1
ATOM 737 O O . GLY A 1 86 ? -4.698 -2.866 -0.258 1.00 82.75 86 GLY A O 1
ATOM 738 N N . ILE A 1 87 ? -6.852 -2.186 -0.225 1.00 77.75 87 ILE A N 1
ATOM 739 C CA . ILE A 1 87 ? -7.066 -2.239 1.228 1.00 77.75 87 ILE A CA 1
ATOM 740 C C . ILE A 1 87 ? -8.389 -2.945 1.502 1.00 77.75 87 ILE A C 1
ATOM 742 O O . ILE A 1 87 ? -9.447 -2.472 1.073 1.00 77.75 87 ILE A O 1
ATOM 746 N N . LEU A 1 88 ? -8.312 -4.053 2.229 1.00 76.44 88 LEU A N 1
ATOM 747 C CA . LEU A 1 88 ? -9.429 -4.950 2.510 1.00 76.44 88 LEU A CA 1
ATOM 748 C C . LEU A 1 88 ? -9.430 -5.395 3.972 1.00 76.44 88 LEU A C 1
ATOM 750 O O . LEU A 1 88 ? -8.365 -5.577 4.556 1.00 76.44 88 LEU A O 1
ATOM 754 N N . SER A 1 89 ? -10.613 -5.556 4.560 1.00 72.38 89 SER A N 1
ATOM 755 C CA . SER A 1 89 ? -10.783 -6.144 5.893 1.00 72.38 89 SER A CA 1
ATOM 756 C C . SER A 1 89 ? -10.996 -7.665 5.836 1.00 72.38 89 SER A C 1
ATOM 758 O O . SER A 1 89 ? -11.290 -8.232 4.780 1.00 72.38 89 SER A O 1
ATOM 760 N N . SER A 1 90 ? -10.873 -8.345 6.981 1.00 66.06 90 SER A N 1
ATOM 761 C CA . SER A 1 90 ? -11.029 -9.804 7.134 1.00 66.06 90 SER A CA 1
ATOM 762 C C . SER A 1 90 ? -12.386 -10.349 6.698 1.00 66.06 90 SER A C 1
ATOM 764 O O . SER A 1 90 ? -12.481 -11.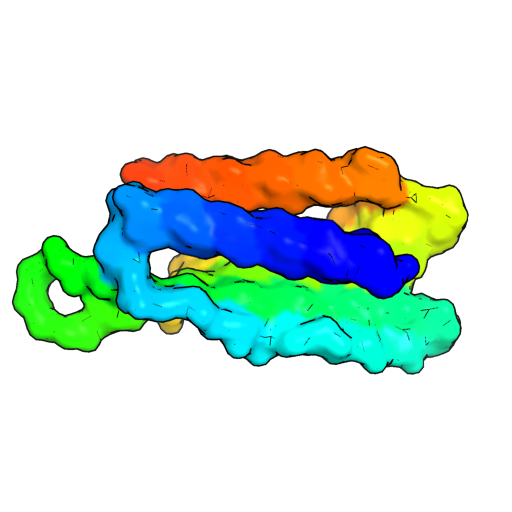506 6.290 1.00 66.06 90 SER A O 1
ATOM 766 N N . ASP A 1 91 ? -13.433 -9.537 6.793 1.00 65.75 91 ASP A N 1
ATOM 767 C CA . ASP A 1 91 ? -14.794 -9.859 6.361 1.00 65.75 91 ASP A CA 1
ATOM 768 C C . ASP A 1 91 ? -15.004 -9.667 4.843 1.00 65.75 91 ASP A C 1
ATOM 770 O O . ASP A 1 91 ? -16.092 -9.917 4.322 1.00 65.75 91 ASP A O 1
ATOM 774 N N . GLY A 1 92 ? -13.952 -9.272 4.116 1.00 63.97 92 GLY A N 1
ATOM 775 C CA . GLY A 1 92 ? -13.963 -9.075 2.671 1.00 63.97 92 GLY A CA 1
ATOM 776 C C . GLY A 1 92 ? -14.460 -7.699 2.233 1.00 63.97 92 GLY A C 1
ATOM 777 O O . GLY A 1 92 ? -14.708 -7.502 1.040 1.00 63.97 92 GLY A O 1
ATOM 778 N N . VAL A 1 93 ? -14.618 -6.741 3.153 1.00 67.06 93 VAL A N 1
ATOM 779 C CA . VAL A 1 93 ? -14.982 -5.374 2.778 1.00 67.06 93 VAL A CA 1
ATOM 780 C C . VAL A 1 93 ? -13.785 -4.656 2.158 1.00 67.06 93 VAL A C 1
ATOM 782 O O . VAL A 1 93 ? -12.704 -4.557 2.735 1.00 67.06 93 VAL A O 1
ATOM 785 N N . VAL A 1 94 ? -13.993 -4.130 0.951 1.00 68.25 94 VAL A N 1
ATOM 786 C CA . VAL A 1 94 ? -12.979 -3.391 0.196 1.00 68.25 94 VAL A CA 1
ATOM 787 C C . VAL A 1 94 ? -13.153 -1.893 0.436 1.00 68.25 94 VAL A C 1
ATOM 789 O O . VAL A 1 94 ? -14.229 -1.327 0.231 1.00 68.25 94 VAL A O 1
ATOM 792 N N . TYR A 1 95 ? -12.079 -1.223 0.843 1.00 68.75 95 TYR A N 1
ATOM 793 C CA . TYR A 1 95 ? -12.070 0.232 1.017 1.00 68.75 95 TYR A CA 1
ATOM 794 C C . TYR A 1 95 ? -11.591 0.946 -0.237 1.00 68.75 95 TYR A C 1
ATOM 796 O O . TYR A 1 95 ? -12.132 1.989 -0.600 1.00 68.75 95 TYR A O 1
ATOM 804 N N . LEU A 1 96 ? -10.575 0.390 -0.895 1.00 76.19 96 LEU A N 1
ATOM 805 C CA . LEU A 1 96 ? -10.040 0.906 -2.146 1.00 76.19 96 LEU A CA 1
ATOM 806 C C . LEU A 1 96 ? -9.262 -0.199 -2.854 1.00 76.19 96 LEU A C 1
ATOM 808 O O . LEU A 1 96 ? -8.435 -0.853 -2.227 1.00 76.19 96 LEU A O 1
ATOM 812 N N . GLU A 1 97 ? -9.503 -0.374 -4.148 1.00 82.00 97 GLU A N 1
ATOM 813 C CA . GLU A 1 97 ? -8.774 -1.330 -4.978 1.00 82.00 97 GLU A CA 1
ATOM 814 C C . GLU A 1 97 ? -8.577 -0.754 -6.382 1.00 82.00 97 GLU A C 1
ATOM 816 O O . GLU A 1 97 ? -9.503 -0.195 -6.977 1.00 82.00 97 GLU A O 1
ATOM 821 N N . PHE A 1 98 ? -7.365 -0.893 -6.916 1.00 81.12 98 PHE A N 1
ATOM 822 C CA . PHE A 1 98 ? -7.076 -0.667 -8.327 1.00 81.12 98 PHE A CA 1
ATOM 823 C C . PHE A 1 98 ? -6.345 -1.869 -8.899 1.00 81.12 98 PHE A C 1
ATOM 825 O O . PHE A 1 98 ? -5.428 -2.404 -8.282 1.00 81.12 98 PHE A O 1
ATOM 832 N N . SER A 1 99 ? -6.706 -2.220 -10.127 1.00 83.62 99 SER A N 1
ATOM 833 C CA . SER A 1 99 ? -5.996 -3.212 -10.920 1.00 83.62 99 SER A CA 1
ATOM 834 C C . SER A 1 99 ? -5.520 -2.601 -12.234 1.00 83.62 99 SER A C 1
ATOM 836 O O . SER A 1 99 ? -6.122 -1.658 -12.751 1.00 83.62 99 SER A O 1
ATOM 838 N N . GLU A 1 100 ? -4.430 -3.146 -12.767 1.00 86.06 100 GLU A N 1
ATOM 839 C CA . GLU A 1 100 ? -3.913 -2.846 -14.109 1.00 86.06 100 GLU A CA 1
ATOM 840 C C . GLU A 1 100 ? -3.544 -1.369 -14.371 1.00 86.06 100 GLU A C 1
ATOM 842 O O . GLU A 1 100 ? -3.806 -0.812 -15.441 1.00 86.06 100 GLU A O 1
ATOM 847 N N . LEU A 1 101 ? -2.879 -0.716 -13.414 1.00 89.12 101 LEU A N 1
ATOM 848 C CA . LEU A 1 101 ? -2.465 0.686 -13.537 1.00 89.12 101 LEU A CA 1
ATOM 849 C C . LEU A 1 101 ? -1.022 0.819 -14.044 1.00 89.12 101 LEU A C 1
ATOM 851 O O . LEU A 1 101 ? -0.119 0.114 -13.602 1.00 89.12 101 LEU A O 1
ATOM 855 N N . ILE A 1 102 ? -0.763 1.799 -14.913 1.00 89.69 102 ILE A N 1
ATOM 856 C CA . ILE A 1 102 ? 0.601 2.195 -15.296 1.00 89.69 102 ILE A CA 1
ATOM 857 C C . ILE A 1 102 ? 0.937 3.549 -14.675 1.00 89.69 102 ILE A C 1
ATOM 859 O O . ILE A 1 102 ? 0.266 4.547 -14.935 1.00 89.69 102 ILE A O 1
ATOM 863 N N . VAL A 1 103 ? 2.031 3.600 -13.918 1.00 90.75 103 VAL A N 1
ATOM 864 C CA . VAL A 1 103 ? 2.536 4.813 -13.262 1.00 90.75 103 VAL A CA 1
ATOM 865 C C . VAL A 1 103 ? 3.977 5.076 -13.693 1.00 90.75 103 VAL A C 1
ATOM 867 O O . VAL A 1 103 ? 4.745 4.155 -13.968 1.00 90.75 103 VAL A O 1
ATOM 870 N N . LEU A 1 104 ? 4.377 6.345 -13.771 1.00 92.12 104 LEU A N 1
ATOM 871 C CA . LEU A 1 104 ? 5.786 6.694 -13.962 1.00 92.12 104 LEU A CA 1
ATOM 872 C C . LEU A 1 104 ? 6.583 6.338 -12.701 1.00 92.12 104 LEU A C 1
ATOM 874 O O . LEU A 1 104 ? 6.150 6.645 -11.597 1.00 92.12 104 LEU A O 1
ATOM 878 N N . GLU A 1 105 ? 7.782 5.775 -12.853 1.00 89.12 105 GLU A N 1
ATOM 879 C CA . GLU A 1 105 ? 8.634 5.347 -11.728 1.00 89.12 105 GLU A CA 1
ATOM 880 C C . GLU A 1 105 ? 8.875 6.483 -10.717 1.00 89.12 105 GLU A C 1
ATOM 882 O O . GLU A 1 105 ? 8.783 6.266 -9.513 1.00 89.12 105 GLU A O 1
ATOM 887 N N . LYS A 1 106 ? 9.068 7.720 -11.198 1.00 90.56 106 LYS A N 1
ATOM 888 C CA . LYS A 1 106 ? 9.233 8.916 -10.348 1.00 90.56 106 LYS A CA 1
ATOM 889 C C . LYS A 1 106 ? 7.981 9.303 -9.545 1.00 90.56 106 LYS A C 1
ATOM 891 O O . LYS A 1 106 ? 8.090 9.992 -8.540 1.00 90.56 106 LYS A O 1
ATOM 896 N N . GLU A 1 107 ? 6.802 8.907 -10.018 1.00 92.56 107 GLU A N 1
ATOM 897 C CA . GLU A 1 107 ? 5.506 9.225 -9.408 1.00 92.56 107 GLU A CA 1
ATOM 898 C C . GLU A 1 107 ? 4.990 8.083 -8.534 1.00 92.56 107 GLU A C 1
ATOM 900 O O . GLU A 1 107 ? 4.024 8.261 -7.800 1.00 92.56 107 GLU A O 1
ATOM 905 N N . PHE A 1 108 ? 5.615 6.908 -8.607 1.00 90.69 108 PHE A N 1
ATOM 906 C CA . PHE A 1 108 ? 5.069 5.688 -8.036 1.00 90.69 108 PHE A CA 1
ATOM 907 C C . PHE A 1 108 ? 4.931 5.753 -6.514 1.00 90.69 108 PHE A C 1
ATOM 909 O O . PHE A 1 108 ? 3.843 5.526 -5.999 1.00 90.69 108 PHE A O 1
ATOM 916 N N . LEU A 1 109 ? 5.976 6.166 -5.791 1.00 90.81 109 LEU A N 1
ATOM 917 C CA . LEU A 1 109 ? 5.887 6.335 -4.333 1.00 90.81 109 LEU A CA 1
ATOM 918 C C . LEU A 1 109 ? 4.838 7.378 -3.932 1.00 90.81 109 LEU A C 1
ATOM 920 O O . LEU A 1 109 ? 4.116 7.185 -2.956 1.00 90.81 109 LEU A O 1
ATOM 924 N 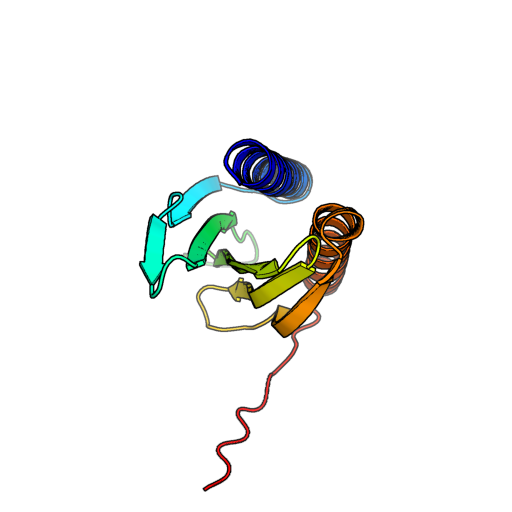N . ARG A 1 110 ? 4.719 8.464 -4.708 1.00 93.31 110 ARG A N 1
ATOM 925 C CA . ARG A 1 110 ? 3.693 9.489 -4.482 1.00 93.31 110 ARG A CA 1
ATOM 926 C C . ARG A 1 110 ? 2.292 8.912 -4.676 1.00 93.31 110 ARG A C 1
ATOM 928 O O . ARG A 1 110 ? 1.414 9.193 -3.871 1.00 93.31 110 ARG A O 1
ATOM 935 N N . PHE A 1 111 ? 2.098 8.097 -5.710 1.00 91.94 111 PHE A N 1
ATOM 936 C CA . PHE A 1 111 ? 0.842 7.397 -5.955 1.00 91.94 111 PHE A CA 1
ATOM 937 C C . PHE A 1 111 ? 0.472 6.472 -4.787 1.00 91.94 111 PHE A C 1
ATOM 939 O O . PHE A 1 111 ? -0.630 6.601 -4.263 1.00 91.94 111 PHE A O 1
ATOM 946 N N . ILE A 1 112 ? 1.393 5.611 -4.330 1.00 89.19 112 ILE A N 1
ATOM 947 C CA . ILE A 1 112 ? 1.141 4.708 -3.192 1.00 89.19 112 ILE A CA 1
ATOM 948 C C . ILE A 1 112 ? 0.772 5.505 -1.935 1.00 89.19 112 ILE A C 1
ATOM 950 O O . ILE A 1 112 ? -0.187 5.166 -1.252 1.00 89.19 112 ILE A O 1
ATOM 954 N N . SER A 1 113 ? 1.485 6.597 -1.647 1.00 89.81 113 SER A N 1
ATOM 955 C CA . SER A 1 113 ? 1.181 7.453 -0.493 1.00 89.81 113 SER A CA 1
ATOM 956 C C . SER A 1 113 ? -0.232 8.040 -0.572 1.00 89.81 113 SER A C 1
ATOM 958 O O . SER A 1 113 ? -0.980 7.953 0.396 1.00 89.81 113 SER A O 1
ATOM 960 N N . LEU A 1 114 ? -0.624 8.587 -1.729 1.00 90.44 114 LEU A N 1
ATOM 961 C CA . LEU A 1 114 ? -1.963 9.155 -1.922 1.00 90.44 114 LEU A CA 1
ATOM 962 C C . LEU A 1 114 ? -3.063 8.093 -1.825 1.00 90.44 114 LEU A C 1
ATOM 964 O O . LEU A 1 114 ? -4.117 8.365 -1.255 1.00 90.44 114 LEU A O 1
ATOM 968 N N . PHE A 1 115 ? -2.815 6.893 -2.355 1.00 88.31 115 PHE A N 1
ATOM 969 C CA . PHE A 1 115 ? -3.723 5.757 -2.227 1.00 88.31 115 PHE A CA 1
ATOM 970 C C . PHE A 1 115 ? -3.951 5.392 -0.755 1.00 88.31 115 PHE A C 1
ATOM 972 O O . PHE A 1 115 ? -5.094 5.285 -0.317 1.00 88.31 115 PHE A O 1
ATOM 979 N N . LEU A 1 116 ? -2.870 5.259 0.020 1.00 83.31 116 LEU A N 1
ATOM 980 C CA . LEU A 1 116 ? -2.940 4.930 1.443 1.00 83.31 116 LEU A CA 1
ATOM 981 C C . LEU A 1 116 ? -3.644 6.032 2.246 1.00 83.31 116 LEU A C 1
ATOM 983 O O . LEU A 1 116 ? -4.495 5.728 3.076 1.00 83.31 116 LEU A O 1
ATOM 987 N N . ASP A 1 117 ? -3.340 7.308 1.987 1.00 84.94 117 ASP A N 1
ATOM 988 C CA . ASP A 1 117 ? -4.023 8.432 2.641 1.00 84.94 117 ASP A CA 1
ATOM 989 C C . ASP A 1 117 ? -5.533 8.417 2.386 1.00 84.94 117 ASP A C 1
ATOM 991 O O . ASP A 1 117 ? -6.325 8.610 3.311 1.00 84.94 117 ASP A O 1
ATOM 995 N N . GLU A 1 118 ? -5.936 8.188 1.138 1.00 83.94 118 GLU A N 1
ATOM 996 C CA . GLU A 1 118 ? -7.343 8.176 0.753 1.00 83.94 118 GLU A CA 1
ATOM 997 C C . GLU A 1 118 ? -8.079 6.978 1.354 1.00 83.94 118 GLU A C 1
ATOM 999 O O . GLU A 1 118 ? -9.164 7.146 1.907 1.00 83.94 118 GLU A O 1
ATOM 1004 N N . ALA A 1 119 ? -7.482 5.790 1.323 1.00 77.69 119 ALA A N 1
ATOM 1005 C CA . ALA A 1 119 ? -8.093 4.603 1.900 1.00 77.69 119 ALA A CA 1
ATOM 1006 C C . ALA A 1 119 ? -8.271 4.722 3.426 1.00 77.69 119 ALA A C 1
ATOM 1008 O O . ALA A 1 119 ? -9.333 4.386 3.946 1.00 77.69 119 ALA A O 1
ATOM 1009 N N . ILE A 1 120 ? -7.305 5.314 4.141 1.00 75.88 120 ILE A N 1
ATOM 1010 C CA . ILE A 1 120 ? -7.452 5.632 5.573 1.00 75.88 120 ILE A CA 1
ATOM 1011 C C . ILE A 1 120 ? -8.573 6.643 5.800 1.00 75.88 120 ILE A C 1
ATOM 1013 O O . ILE A 1 120 ? -9.378 6.484 6.713 1.00 75.88 120 ILE A O 1
ATOM 1017 N N . ARG A 1 121 ? -8.670 7.671 4.951 1.00 78.88 121 ARG A N 1
ATOM 1018 C CA . ARG A 1 121 ? -9.748 8.663 5.028 1.00 78.88 121 ARG A CA 1
ATOM 1019 C C . ARG A 1 121 ? -11.129 8.042 4.783 1.00 78.88 121 ARG A C 1
ATOM 1021 O O . ARG A 1 121 ? -12.124 8.563 5.290 1.00 78.88 121 ARG A O 1
ATOM 1028 N N . LEU A 1 122 ? -11.226 7.010 3.943 1.00 75.31 122 LEU A N 1
ATOM 1029 C CA . LEU A 1 122 ? -12.465 6.260 3.707 1.00 75.31 122 LEU A CA 1
ATOM 1030 C C . LEU A 1 122 ? -12.800 5.377 4.912 1.00 75.31 122 LEU A C 1
ATOM 1032 O O . LEU A 1 122 ? -13.939 5.416 5.378 1.00 75.31 122 LEU A O 1
ATOM 1036 N N . TYR A 1 123 ? -11.798 4.693 5.468 1.00 72.88 123 TYR A N 1
ATOM 1037 C CA . TYR A 1 123 ? -11.917 3.919 6.700 1.00 72.88 123 TYR A CA 1
ATOM 1038 C C . TYR A 1 123 ? -12.417 4.770 7.879 1.00 72.88 123 TYR A C 1
ATOM 1040 O O . TYR A 1 123 ? -13.444 4.454 8.466 1.00 72.88 123 TYR A O 1
ATOM 1048 N N . GLU A 1 124 ? -11.791 5.922 8.149 1.00 71.50 124 GLU A N 1
ATOM 1049 C CA . GLU A 1 124 ? -12.193 6.864 9.214 1.00 71.50 124 GLU A CA 1
ATOM 1050 C C . GLU A 1 124 ? -13.645 7.359 9.092 1.00 71.50 124 GLU A C 1
ATOM 1052 O O . GLU A 1 124 ? -14.243 7.808 10.070 1.00 71.50 124 GLU A O 1
ATOM 1057 N N . LYS A 1 125 ? -14.216 7.315 7.886 1.00 72.25 125 LYS A N 1
ATOM 1058 C CA . LYS A 1 125 ? -15.593 7.740 7.611 1.00 72.25 125 LYS A CA 1
ATOM 1059 C C . LYS A 1 125 ? -16.583 6.576 7.541 1.00 72.25 125 LYS A C 1
ATOM 1061 O O . LYS A 1 125 ? -17.742 6.831 7.216 1.00 72.25 125 LYS A O 1
ATOM 1066 N N . ASN A 1 126 ? -16.149 5.340 7.803 1.00 67.25 126 ASN A N 1
ATOM 1067 C CA . ASN A 1 126 ? -16.927 4.118 7.581 1.00 67.25 126 ASN A CA 1
ATOM 1068 C C . ASN A 1 126 ? -17.520 4.063 6.160 1.00 67.25 126 ASN A C 1
ATOM 1070 O O . ASN A 1 126 ? -18.682 3.708 5.959 1.00 67.25 126 ASN A O 1
ATOM 1074 N N . VAL A 1 127 ? -16.739 4.496 5.162 1.00 60.62 127 VAL A N 1
ATOM 1075 C CA . VAL A 1 127 ? -17.129 4.433 3.751 1.00 60.62 127 VAL A CA 1
ATOM 1076 C C . VAL A 1 127 ? -16.555 3.163 3.148 1.00 60.62 127 VAL A C 1
ATOM 1078 O O . VAL A 1 127 ? -15.342 3.027 3.008 1.00 60.62 127 VAL A O 1
ATOM 1081 N N . TYR A 1 128 ? -17.452 2.271 2.747 1.00 62.75 128 TYR A N 1
ATOM 1082 C CA . TYR A 1 128 ? -17.124 0.988 2.142 1.00 62.75 128 TYR A CA 1
ATOM 1083 C C . TYR A 1 128 ? -17.401 1.032 0.640 1.00 62.75 128 TYR A C 1
ATOM 1085 O O . TYR A 1 128 ? -18.486 1.447 0.212 1.00 62.75 128 TYR A O 1
ATOM 1093 N N . LEU A 1 129 ? -16.438 0.593 -0.169 1.00 54.72 129 LEU A N 1
ATOM 1094 C CA . LEU A 1 129 ? -16.648 0.394 -1.595 1.00 54.72 129 LEU A CA 1
ATOM 1095 C C . LEU A 1 129 ? -17.082 -1.053 -1.810 1.00 54.72 129 LEU A C 1
ATOM 1097 O O . LEU A 1 129 ? -16.269 -1.965 -1.909 1.00 54.72 129 LEU A O 1
ATOM 1101 N N . TYR A 1 130 ? -18.390 -1.270 -1.932 1.00 47.62 130 TYR A N 1
ATOM 1102 C CA . TYR A 1 130 ? -18.881 -2.536 -2.461 1.00 47.62 130 TYR A CA 1
ATOM 1103 C C . TYR A 1 130 ? -18.531 -2.594 -3.945 1.00 47.62 130 TYR A C 1
ATOM 1105 O O . TYR A 1 130 ? -19.278 -2.103 -4.797 1.00 47.62 130 TYR A O 1
ATOM 1113 N N . LEU A 1 131 ? -17.391 -3.206 -4.265 1.00 45.47 131 LEU A N 1
ATOM 1114 C CA . LEU A 1 131 ? -17.159 -3.701 -5.608 1.00 45.47 131 LEU A CA 1
ATOM 1115 C C . LEU A 1 131 ? -18.180 -4.803 -5.836 1.00 45.47 131 LEU A C 1
ATOM 1117 O O . LEU A 1 131 ? -18.030 -5.950 -5.419 1.00 45.47 131 LEU A O 1
ATOM 1121 N N . LYS A 1 132 ? -19.284 -4.430 -6.483 1.00 37.19 132 LYS A N 1
ATOM 1122 C CA . LYS A 1 132 ? -20.177 -5.409 -7.068 1.00 37.19 132 LYS A CA 1
ATOM 1123 C C . LYS A 1 132 ? -19.334 -6.118 -8.114 1.00 37.19 132 LYS A C 1
ATOM 1125 O O . LYS A 1 132 ? -19.086 -5.549 -9.173 1.00 37.19 132 LYS A O 1
ATOM 1130 N N . SER A 1 133 ? -18.871 -7.322 -7.778 1.00 37.25 133 SER A N 1
ATOM 1131 C CA . SER A 1 133 ? -18.332 -8.264 -8.746 1.00 37.25 133 SER A CA 1
ATOM 1132 C C . SER A 1 133 ? -19.293 -8.258 -9.924 1.00 37.25 133 SER A C 1
ATOM 1134 O O . SER A 1 133 ? -20.433 -8.725 -9.833 1.00 37.25 133 SER A O 1
ATOM 1136 N N . SER A 1 134 ? -18.875 -7.641 -11.023 1.00 39.47 134 SER A N 1
ATOM 1137 C CA . SER A 1 134 ? -19.510 -7.889 -12.293 1.00 39.47 134 SER A CA 1
ATOM 1138 C C . SER A 1 134 ? -19.028 -9.275 -12.690 1.00 39.47 134 SER A C 1
ATOM 1140 O O . SER A 1 134 ? -18.116 -9.419 -13.499 1.00 39.47 134 SER A O 1
ATOM 1142 N N . LEU A 1 135 ? -19.635 -10.302 -12.090 1.00 36.84 135 LEU A N 1
ATOM 1143 C CA . LEU A 1 135 ? -19.868 -11.558 -12.780 1.00 36.84 135 LEU A CA 1
ATOM 1144 C C . LEU A 1 135 ? -20.680 -11.192 -14.027 1.00 36.84 135 LEU A C 1
ATOM 1146 O O . LEU A 1 135 ? -21.909 -11.184 -14.034 1.00 36.84 135 LEU A O 1
ATOM 1150 N N . ILE A 1 136 ? -19.962 -10.746 -15.054 1.00 39.34 136 ILE A N 1
ATOM 1151 C CA . ILE A 1 136 ? -20.423 -10.787 -16.426 1.00 39.34 136 ILE A CA 1
ATOM 1152 C C . ILE A 1 136 ? -20.338 -12.270 -16.773 1.00 39.34 136 ILE A C 1
ATOM 1154 O O . ILE A 1 136 ? -19.254 -12.849 -16.722 1.00 39.34 136 ILE A O 1
ATOM 1158 N N . ASN A 1 137 ? -21.521 -12.854 -16.977 1.00 33.78 137 ASN A N 1
ATOM 1159 C CA . ASN A 1 137 ? -21.769 -14.241 -17.373 1.00 33.78 137 ASN A CA 1
ATOM 1160 C C . ASN A 1 137 ? -20.806 -14.770 -18.439 1.00 33.78 137 ASN A C 1
ATOM 1162 O O . ASN A 1 137 ? -20.506 -14.004 -19.385 1.00 33.78 137 ASN A O 1
#